Protein AF-A0A161XEF8-F1 (afdb_monomer_lite)

Radius of gyration: 22.17 Å; chains: 1; bounding box: 59×33×69 Å

pLDDT: mean 84.97, std 10.03, range [36.5, 94.38]

Organism: NCBI:txid1121326

Structure (mmCIF, N/CA/C/O backbone):
data_AF-A0A161XEF8-F1
#
_entry.id   AF-A0A161XEF8-F1
#
loop_
_atom_site.group_PDB
_atom_site.id
_atom_site.type_symbol
_atom_site.label_atom_id
_atom_site.label_alt_id
_atom_site.label_comp_id
_atom_site.label_asym_id
_atom_site.label_entity_id
_atom_site.label_seq_id
_atom_site.pdbx_PDB_ins_code
_atom_site.Cartn_x
_atom_site.Cartn_y
_atom_site.Cartn_z
_atom_site.occupancy
_atom_site.B_iso_or_equiv
_atom_site.auth_seq_id
_atom_site.auth_comp_id
_atom_site.auth_asym_id
_atom_site.auth_atom_id
_atom_site.pdbx_PDB_model_num
ATOM 1 N N . MET A 1 1 ? 39.220 -6.677 -37.622 1.00 61.97 1 MET A N 1
ATOM 2 C CA . MET A 1 1 ? 38.017 -5.895 -37.264 1.00 61.97 1 MET A CA 1
ATOM 3 C C . MET A 1 1 ? 38.443 -4.453 -37.090 1.00 61.97 1 MET A C 1
ATOM 5 O O . MET A 1 1 ? 39.265 -4.196 -36.215 1.00 61.97 1 MET A O 1
ATOM 9 N N . ASP A 1 2 ? 37.963 -3.583 -37.975 1.00 84.88 2 ASP A N 1
ATOM 10 C CA . ASP A 1 2 ? 38.422 -2.199 -38.111 1.00 84.88 2 ASP A CA 1
ATOM 11 C C . ASP A 1 2 ? 38.191 -1.384 -36.832 1.00 84.88 2 ASP A C 1
ATOM 13 O O . ASP A 1 2 ? 37.177 -1.559 -36.148 1.00 84.88 2 ASP A O 1
ATOM 17 N N . THR A 1 3 ? 39.128 -0.502 -36.491 1.00 85.06 3 THR A N 1
ATOM 18 C CA . THR A 1 3 ? 39.088 0.289 -35.248 1.00 85.06 3 THR A CA 1
ATOM 19 C C . THR A 1 3 ? 37.827 1.154 -35.187 1.00 85.06 3 THR A C 1
ATOM 21 O O . THR A 1 3 ? 37.183 1.240 -34.145 1.00 85.06 3 THR A O 1
ATOM 24 N N . SER A 1 4 ? 37.397 1.687 -36.331 1.00 86.50 4 SER A N 1
ATOM 25 C CA . SER A 1 4 ? 36.161 2.462 -36.482 1.00 86.50 4 SER A CA 1
ATOM 26 C C . SER A 1 4 ? 34.904 1.644 -36.165 1.00 86.50 4 SER A C 1
ATOM 28 O O . SER A 1 4 ? 33.993 2.142 -35.506 1.00 86.50 4 SER A O 1
ATOM 30 N N . LEU A 1 5 ? 34.866 0.365 -36.561 1.00 88.50 5 LEU A N 1
ATOM 31 C CA . LEU A 1 5 ? 33.732 -0.524 -36.286 1.00 88.50 5 LEU A CA 1
ATOM 32 C C . LEU A 1 5 ? 33.627 -0.844 -34.787 1.00 88.50 5 LEU A C 1
ATOM 34 O O . LEU A 1 5 ? 32.530 -0.867 -34.232 1.00 88.50 5 LEU A O 1
ATOM 38 N N . LYS A 1 6 ? 34.771 -1.029 -34.113 1.00 88.50 6 LYS A N 1
ATOM 39 C CA . LYS A 1 6 ? 34.824 -1.193 -32.650 1.00 88.50 6 LYS A CA 1
ATOM 40 C C . LYS A 1 6 ? 34.293 0.043 -31.928 1.00 88.50 6 LYS A C 1
ATOM 42 O O . LYS A 1 6 ? 33.523 -0.104 -30.984 1.00 88.50 6 LYS A O 1
ATOM 47 N N . THR A 1 7 ? 34.665 1.241 -32.376 1.00 90.19 7 THR A N 1
ATOM 48 C CA . THR A 1 7 ? 34.200 2.498 -31.773 1.00 90.19 7 THR A CA 1
ATOM 49 C C . THR A 1 7 ? 32.690 2.673 -31.921 1.00 90.19 7 THR A C 1
ATOM 51 O O . THR A 1 7 ? 32.016 2.957 -30.936 1.00 90.19 7 THR A O 1
ATOM 54 N N . ILE A 1 8 ? 32.136 2.433 -33.115 1.00 91.38 8 ILE A N 1
ATOM 55 C CA . ILE A 1 8 ? 30.684 2.514 -33.348 1.00 91.38 8 ILE A CA 1
ATOM 56 C C . ILE A 1 8 ? 29.936 1.517 -32.453 1.00 91.38 8 ILE A C 1
ATOM 58 O O . ILE A 1 8 ? 28.947 1.878 -31.816 1.00 91.38 8 ILE A O 1
ATOM 62 N N . MET A 1 9 ? 30.437 0.284 -32.344 1.00 91.12 9 MET A N 1
ATOM 63 C CA . MET A 1 9 ? 29.845 -0.738 -31.479 1.00 91.12 9 MET A CA 1
ATOM 64 C C . MET A 1 9 ? 29.835 -0.309 -30.004 1.00 91.12 9 MET A C 1
ATOM 66 O O . MET A 1 9 ? 28.811 -0.446 -29.337 1.00 91.12 9 MET A O 1
ATOM 70 N N . TRP A 1 10 ? 30.931 0.268 -29.502 1.00 92.94 10 TRP A N 1
ATOM 71 C CA . TRP A 1 10 ? 31.000 0.786 -28.131 1.00 92.94 10 TRP A CA 1
ATOM 72 C C . TRP A 1 10 ? 30.021 1.932 -27.872 1.00 92.94 10 TRP A C 1
ATOM 74 O O . TRP A 1 10 ? 29.386 1.954 -26.819 1.00 92.94 10 TRP A O 1
ATOM 84 N N . VAL A 1 11 ? 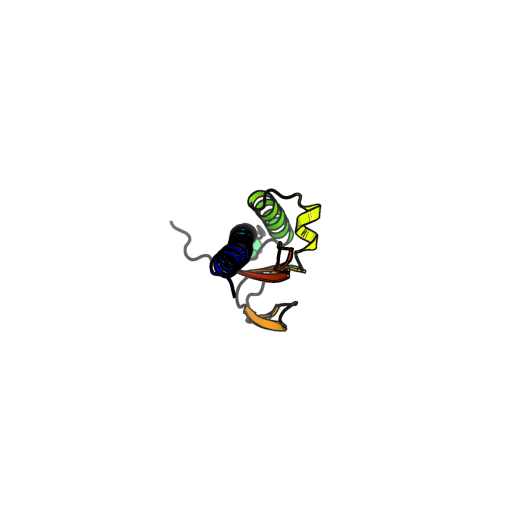29.852 2.850 -28.828 1.00 92.44 11 VAL A N 1
ATOM 85 C CA . VAL A 1 11 ? 28.885 3.955 -28.711 1.00 92.44 11 VAL A CA 1
ATOM 86 C C . VAL A 1 11 ? 27.453 3.422 -28.632 1.00 92.44 11 VAL A C 1
ATOM 88 O O . VAL A 1 11 ? 26.686 3.860 -27.777 1.00 92.44 11 VAL A O 1
ATOM 91 N N . ILE A 1 12 ? 27.095 2.439 -29.464 1.00 91.94 12 ILE A N 1
ATOM 92 C CA . ILE A 1 12 ? 25.759 1.823 -29.432 1.00 91.94 12 ILE A CA 1
ATOM 93 C C . ILE A 1 12 ? 25.516 1.128 -28.089 1.00 91.94 12 ILE A C 1
ATOM 95 O O . ILE A 1 12 ? 24.482 1.354 -27.461 1.00 91.94 12 ILE A O 1
ATOM 99 N N . ILE A 1 13 ? 26.481 0.333 -27.615 1.00 91.12 13 ILE A N 1
ATOM 100 C CA . ILE A 1 13 ? 26.399 -0.336 -26.309 1.00 91.12 13 ILE A CA 1
ATOM 101 C C . ILE A 1 13 ? 26.207 0.699 -25.194 1.00 91.12 13 ILE A C 1
ATOM 103 O O . ILE A 1 13 ? 25.324 0.539 -24.355 1.00 91.12 13 ILE A O 1
ATOM 107 N N . PHE A 1 14 ? 26.973 1.791 -25.211 1.00 93.06 14 PHE A N 1
ATOM 108 C CA . PHE A 1 14 ? 26.864 2.857 -24.218 1.00 93.06 14 PHE A CA 1
ATOM 109 C C . PHE A 1 14 ? 25.479 3.521 -24.205 1.00 93.06 14 PHE A C 1
ATOM 111 O O . PHE A 1 14 ? 24.926 3.765 -23.130 1.00 93.06 14 PHE A O 1
ATOM 118 N N . ILE A 1 15 ? 24.887 3.779 -25.375 1.00 91.62 15 ILE A N 1
ATOM 119 C CA . ILE A 1 15 ? 23.538 4.357 -25.480 1.00 91.62 15 ILE A CA 1
ATOM 120 C C . ILE A 1 15 ? 22.494 3.394 -24.903 1.00 91.62 15 ILE A C 1
ATOM 122 O O . ILE A 1 15 ? 21.654 3.811 -24.105 1.00 91.62 15 ILE A O 1
ATOM 126 N N . VAL A 1 16 ? 22.570 2.106 -25.251 1.00 89.06 16 VAL A N 1
ATOM 127 C CA . VAL A 1 16 ? 21.643 1.080 -24.744 1.00 89.06 16 VAL A CA 1
ATOM 128 C C . VAL A 1 16 ? 21.747 0.946 -23.224 1.00 89.06 16 VAL A C 1
ATOM 130 O O . VAL A 1 16 ? 20.727 0.966 -22.536 1.00 89.06 16 VAL A O 1
ATOM 133 N N . PHE A 1 17 ? 22.963 0.881 -22.674 1.00 90.06 17 PHE A N 1
ATOM 134 C CA . PHE A 1 17 ? 23.166 0.829 -21.224 1.00 90.06 17 PHE A CA 1
ATOM 135 C C . PHE A 1 17 ? 22.657 2.089 -20.523 1.00 90.06 17 PHE A C 1
ATOM 137 O O . PHE A 1 17 ? 22.013 1.989 -19.482 1.00 90.06 17 PHE A O 1
ATOM 144 N N . SER A 1 18 ? 22.897 3.267 -21.100 1.00 89.69 18 SER A N 1
ATOM 145 C CA . SER A 1 18 ? 22.408 4.531 -20.538 1.00 89.69 18 SER A CA 1
ATOM 146 C C . SER A 1 18 ? 20.880 4.569 -20.483 1.00 89.69 18 SER A C 1
ATOM 148 O O . SER A 1 18 ? 20.306 4.974 -19.471 1.00 89.69 18 SER A O 1
ATOM 150 N N . ALA A 1 19 ? 20.216 4.091 -21.538 1.00 87.88 19 ALA A N 1
ATOM 151 C CA . ALA A 1 19 ? 18.762 3.996 -21.581 1.00 87.88 19 ALA A CA 1
ATOM 152 C C . ALA A 1 19 ? 18.216 2.989 -20.553 1.00 87.88 19 ALA A C 1
ATOM 154 O O . ALA A 1 19 ? 17.203 3.257 -19.909 1.00 87.88 19 ALA A O 1
ATOM 155 N N . LEU A 1 20 ? 18.915 1.871 -20.337 1.00 87.94 20 LEU A N 1
ATOM 156 C CA . LEU A 1 20 ? 18.554 0.879 -19.323 1.00 87.94 20 LEU A CA 1
ATOM 157 C C . LEU A 1 20 ? 18.710 1.425 -17.895 1.00 87.94 20 LEU A C 1
ATOM 159 O O . LEU A 1 20 ? 17.809 1.263 -17.075 1.00 87.94 20 LEU A O 1
ATOM 163 N N . VAL A 1 21 ? 19.809 2.130 -17.601 1.00 88.25 21 VAL A N 1
ATOM 164 C CA . VAL A 1 21 ? 20.017 2.795 -16.300 1.00 88.25 21 VAL A CA 1
ATOM 165 C C . VAL A 1 21 ? 18.935 3.841 -16.043 1.00 88.25 21 VAL A C 1
ATOM 167 O O . VAL A 1 21 ? 18.405 3.925 -14.934 1.00 88.25 21 VAL A O 1
ATOM 170 N N . TYR A 1 22 ? 18.579 4.623 -17.064 1.00 88.75 22 TYR A N 1
ATOM 171 C CA . TYR A 1 22 ? 17.499 5.600 -16.967 1.00 88.75 22 TYR A CA 1
ATOM 172 C C . TYR A 1 22 ? 16.153 4.942 -16.639 1.00 88.75 22 TYR A C 1
ATOM 174 O O . TYR A 1 22 ? 15.444 5.421 -15.753 1.00 88.75 22 TYR A O 1
ATOM 182 N N . ASP A 1 23 ? 15.824 3.833 -17.305 1.00 86.50 23 ASP A N 1
ATOM 183 C CA . ASP A 1 23 ? 14.566 3.117 -17.091 1.00 86.50 23 ASP A CA 1
ATOM 184 C C . ASP A 1 23 ? 14.466 2.541 -15.668 1.00 86.50 23 ASP A C 1
ATOM 186 O O . ASP A 1 23 ? 13.475 2.761 -14.972 1.00 86.50 23 ASP A O 1
ATOM 190 N N . VAL A 1 24 ? 15.538 1.907 -15.177 1.00 86.38 24 VAL A N 1
ATOM 191 C CA . VAL A 1 24 ? 15.602 1.385 -13.799 1.00 86.38 24 VAL A CA 1
ATOM 192 C C . VAL A 1 24 ? 15.491 2.512 -12.769 1.00 86.38 24 VAL A C 1
ATOM 194 O O . VAL A 1 24 ? 14.773 2.378 -11.775 1.00 86.38 24 VAL A O 1
ATOM 197 N N . LYS A 1 25 ? 16.163 3.648 -13.002 1.00 88.31 25 LYS A N 1
ATOM 198 C CA . LYS A 1 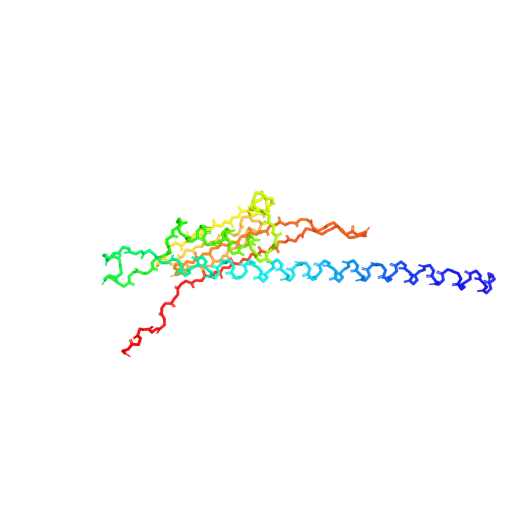25 ? 16.084 4.803 -12.099 1.00 88.31 25 LYS A CA 1
ATOM 199 C C . LYS A 1 25 ? 14.665 5.361 -12.035 1.00 88.31 25 LYS A C 1
ATOM 201 O O . LYS A 1 25 ? 14.179 5.638 -10.941 1.00 88.31 25 LYS A O 1
ATOM 206 N N . LYS A 1 26 ? 13.985 5.487 -13.178 1.00 87.00 26 LYS A N 1
ATOM 207 C CA . LYS A 1 26 ? 12.585 5.921 -13.221 1.00 87.00 26 LYS A CA 1
ATOM 208 C C . LYS A 1 26 ? 11.652 4.960 -12.494 1.00 87.00 26 LYS A C 1
ATOM 210 O O . LYS A 1 26 ? 10.837 5.426 -11.704 1.00 87.00 26 LYS A O 1
ATOM 215 N N . ALA A 1 27 ? 11.807 3.652 -12.695 1.00 85.56 27 ALA A N 1
ATOM 216 C CA . ALA A 1 27 ? 11.024 2.646 -11.978 1.00 85.56 27 ALA A CA 1
ATOM 217 C C . ALA A 1 27 ? 11.183 2.786 -10.454 1.00 85.56 27 ALA A C 1
ATOM 219 O O . ALA A 1 27 ? 10.201 2.758 -9.713 1.00 85.56 27 ALA A O 1
ATOM 220 N N . SER A 1 28 ? 12.420 2.995 -9.987 1.00 86.81 28 SER A N 1
ATOM 221 C CA . SER A 1 28 ? 12.711 3.190 -8.565 1.00 86.81 28 SER A 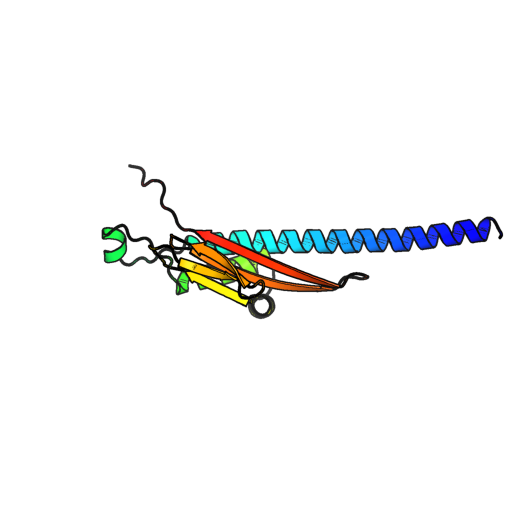CA 1
ATOM 222 C C . SER A 1 28 ? 12.098 4.476 -8.011 1.00 86.81 28 SER A C 1
ATOM 224 O O . SER A 1 28 ? 11.505 4.440 -6.937 1.00 86.81 28 SER A O 1
ATOM 226 N N . MET A 1 29 ? 12.218 5.595 -8.731 1.00 88.31 29 MET A N 1
ATOM 227 C CA . MET A 1 29 ? 11.622 6.870 -8.313 1.00 88.31 29 MET A CA 1
ATOM 228 C C . MET A 1 29 ? 10.100 6.771 -8.234 1.00 88.31 29 MET A C 1
ATOM 230 O O . MET A 1 29 ? 9.510 7.185 -7.244 1.00 88.31 29 MET A O 1
ATOM 234 N N . TYR A 1 30 ? 9.474 6.151 -9.235 1.00 85.75 30 TYR A N 1
ATOM 235 C CA . TYR A 1 30 ? 8.029 5.951 -9.253 1.00 85.75 30 TYR A CA 1
ATOM 236 C C . TYR A 1 30 ? 7.564 5.057 -8.095 1.00 85.75 30 TYR A C 1
ATOM 238 O O . TYR A 1 30 ? 6.588 5.363 -7.415 1.00 85.75 30 TYR A O 1
ATOM 246 N N . LYS A 1 31 ? 8.305 3.981 -7.799 1.00 87.88 31 LYS A N 1
ATOM 247 C CA . LYS A 1 31 ? 8.045 3.140 -6.623 1.00 87.88 31 LYS A CA 1
ATOM 248 C C . LYS A 1 31 ? 8.102 3.940 -5.320 1.00 87.88 31 LYS A C 1
ATOM 250 O O . LYS A 1 31 ? 7.266 3.730 -4.445 1.00 87.88 31 LYS A O 1
ATOM 255 N N . GLU A 1 32 ? 9.098 4.804 -5.170 1.00 90.00 32 GLU A N 1
ATOM 256 C CA . GLU A 1 32 ? 9.274 5.628 -3.974 1.00 90.00 32 GLU A CA 1
ATOM 257 C C . GLU A 1 32 ? 8.157 6.667 -3.823 1.00 90.00 32 GLU A C 1
ATOM 259 O O . GLU A 1 32 ? 7.599 6.812 -2.739 1.00 90.00 32 GLU A O 1
ATOM 264 N N . GLU A 1 33 ? 7.771 7.320 -4.917 1.00 89.88 33 GLU A N 1
ATOM 265 C CA . GLU A 1 33 ? 6.663 8.275 -4.954 1.00 89.88 33 GLU A CA 1
ATOM 266 C C . GLU A 1 33 ? 5.343 7.627 -4.517 1.00 89.88 33 GLU A C 1
ATOM 268 O O . GLU A 1 33 ? 4.689 8.114 -3.592 1.00 89.88 33 GLU A O 1
ATOM 273 N N . VAL A 1 34 ? 5.000 6.465 -5.088 1.00 89.69 34 VAL A N 1
ATOM 274 C CA . VAL A 1 34 ? 3.791 5.723 -4.696 1.00 89.69 34 VAL A CA 1
ATOM 275 C C . VAL A 1 34 ? 3.872 5.244 -3.250 1.00 89.69 34 VAL A C 1
ATOM 277 O O . VAL A 1 34 ? 2.883 5.329 -2.523 1.00 89.69 34 VAL A O 1
ATOM 280 N N . LYS A 1 35 ? 5.044 4.790 -2.790 1.00 90.62 35 LYS A N 1
ATOM 281 C CA . LYS A 1 35 ? 5.238 4.390 -1.391 1.00 90.62 35 LYS A CA 1
ATOM 282 C C . LYS A 1 35 ? 4.963 5.548 -0.433 1.00 90.62 35 LYS A C 1
ATOM 284 O O . LYS A 1 35 ? 4.264 5.357 0.560 1.00 90.62 35 LYS A O 1
ATOM 289 N N . ASN A 1 36 ? 5.494 6.730 -0.731 1.00 91.00 36 ASN A N 1
ATOM 290 C CA . ASN A 1 36 ? 5.320 7.915 0.103 1.00 91.00 36 ASN A CA 1
ATOM 291 C C . ASN A 1 36 ? 3.863 8.391 0.097 1.00 91.00 36 ASN A C 1
ATOM 293 O O . ASN A 1 36 ? 3.311 8.680 1.158 1.00 91.00 36 ASN A O 1
ATOM 297 N N . ALA A 1 37 ? 3.209 8.398 -1.066 1.00 92.00 37 ALA A N 1
ATOM 298 C CA . ALA A 1 37 ? 1.791 8.730 -1.169 1.00 92.00 37 ALA A CA 1
ATOM 299 C C . ALA A 1 37 ? 0.911 7.753 -0.371 1.00 92.00 37 ALA A C 1
ATOM 301 O O . ALA A 1 37 ? 0.020 8.180 0.366 1.00 92.00 37 ALA A O 1
ATOM 302 N N . LEU A 1 38 ? 1.190 6.448 -0.463 1.00 92.56 38 LEU A N 1
ATOM 303 C CA . LEU A 1 38 ? 0.483 5.417 0.297 1.00 92.56 38 LEU A CA 1
ATOM 304 C C . LEU A 1 38 ? 0.696 5.586 1.808 1.00 92.56 38 LEU A C 1
ATOM 306 O O . LEU A 1 38 ? -0.239 5.414 2.586 1.00 92.56 38 LEU A O 1
ATOM 310 N N . ASP A 1 39 ? 1.904 5.950 2.235 1.00 92.69 39 ASP A N 1
ATOM 311 C CA . ASP A 1 39 ? 2.220 6.231 3.637 1.00 92.69 39 ASP A CA 1
ATOM 312 C C . ASP A 1 39 ? 1.467 7.436 4.196 1.00 92.69 39 ASP A C 1
ATOM 314 O O . ASP A 1 39 ? 0.841 7.341 5.251 1.00 92.69 39 ASP A O 1
ATOM 318 N N . ILE A 1 40 ? 1.442 8.544 3.461 1.00 92.50 40 ILE A N 1
ATOM 319 C CA . ILE A 1 40 ? 0.679 9.730 3.860 1.00 92.50 40 ILE A CA 1
ATOM 320 C C . ILE A 1 40 ? -0.815 9.400 3.931 1.00 92.50 40 ILE A C 1
ATOM 322 O O . ILE A 1 40 ? -1.472 9.723 4.921 1.00 92.50 40 ILE A O 1
ATOM 326 N N . ALA A 1 41 ? -1.349 8.712 2.920 1.00 93.50 41 ALA A N 1
ATOM 327 C CA . ALA A 1 41 ? -2.762 8.360 2.865 1.00 93.50 41 ALA A CA 1
ATOM 328 C C . ALA A 1 41 ? -3.176 7.399 3.989 1.00 93.50 41 ALA A C 1
ATOM 330 O O . ALA A 1 41 ? -4.208 7.607 4.625 1.00 93.50 41 ALA A O 1
ATOM 331 N N . THR A 1 42 ? -2.375 6.366 4.271 1.00 92.88 42 THR A N 1
ATOM 332 C CA . THR A 1 42 ? -2.661 5.419 5.364 1.00 92.88 42 THR A CA 1
ATOM 333 C C . THR A 1 42 ? -2.593 6.089 6.731 1.00 92.88 42 THR A C 1
ATOM 335 O O . THR A 1 42 ? -3.471 5.853 7.555 1.00 92.88 42 THR A O 1
ATOM 338 N N . LYS A 1 43 ? -1.627 6.986 6.959 1.00 92.50 43 LYS A N 1
ATOM 339 C CA . LYS A 1 43 ? -1.562 7.800 8.183 1.00 92.50 43 LYS A CA 1
ATOM 340 C C . LYS A 1 43 ? -2.743 8.762 8.313 1.00 92.50 43 LYS A C 1
ATOM 342 O O . LYS A 1 43 ? -3.286 8.931 9.395 1.00 92.50 43 LYS A O 1
ATOM 347 N N . ALA A 1 44 ? -3.174 9.398 7.229 1.00 90.94 44 ALA A N 1
ATOM 348 C CA . ALA A 1 44 ? -4.342 10.274 7.276 1.00 90.94 44 ALA A CA 1
ATOM 349 C C . ALA A 1 44 ? -5.634 9.498 7.583 1.00 90.94 44 ALA A C 1
ATOM 351 O O . ALA A 1 44 ? -6.510 9.999 8.291 1.00 90.94 44 ALA A O 1
ATOM 352 N N . ALA A 1 45 ? -5.732 8.270 7.069 1.00 92.50 45 ALA A N 1
ATOM 353 C CA . ALA A 1 45 ? -6.849 7.370 7.303 1.00 92.50 45 ALA A CA 1
ATOM 354 C C . ALA A 1 45 ? -6.915 6.891 8.757 1.00 92.50 45 ALA A C 1
ATOM 356 O O . ALA A 1 45 ? -7.997 6.887 9.339 1.00 92.50 45 ALA A O 1
ATOM 357 N N . THR A 1 46 ? -5.779 6.546 9.371 1.00 91.69 46 THR A N 1
ATOM 358 C CA . THR A 1 46 ? -5.756 6.141 10.785 1.00 91.69 46 THR A CA 1
ATOM 359 C C . THR A 1 46 ? -6.200 7.247 11.719 1.00 91.69 46 THR A C 1
ATOM 361 O O . THR A 1 46 ? -6.902 6.978 12.683 1.00 91.69 46 THR A O 1
ATOM 364 N N . LEU A 1 47 ? -5.868 8.501 11.422 1.00 90.31 47 LEU A N 1
ATOM 365 C CA . LEU A 1 47 ? -6.269 9.639 12.253 1.00 90.31 47 LEU A CA 1
ATOM 366 C C . LEU A 1 47 ? -7.787 9.887 12.288 1.00 90.31 47 LEU A C 1
ATOM 368 O O . LEU A 1 47 ? -8.252 10.678 13.110 1.00 90.31 47 LEU A O 1
ATOM 372 N N . GLN A 1 48 ? -8.568 9.230 11.429 1.00 92.00 48 GLN A N 1
ATOM 373 C CA . GLN A 1 48 ? -10.025 9.322 11.461 1.00 92.00 48 GLN A CA 1
ATOM 374 C C . GLN A 1 48 ? -10.580 8.397 12.544 1.00 92.00 48 GLN A C 1
ATOM 376 O O . GLN A 1 48 ? -10.890 7.238 12.289 1.00 92.00 48 GLN A O 1
ATOM 381 N N . VAL A 1 49 ? -10.678 8.914 13.765 1.00 86.94 49 VAL A N 1
ATOM 382 C CA . VAL A 1 49 ? -11.180 8.176 14.933 1.00 86.94 49 VAL A CA 1
ATOM 383 C C . VAL A 1 49 ? -12.712 8.191 14.969 1.00 86.94 49 VAL A C 1
ATOM 385 O O . VAL A 1 49 ? -13.334 9.214 14.672 1.00 86.94 49 VAL A O 1
ATOM 388 N N . ASP A 1 50 ? -13.308 7.068 15.369 1.00 87.56 50 ASP A N 1
ATOM 389 C CA . ASP A 1 50 ? -14.730 6.942 15.688 1.00 87.56 50 ASP A CA 1
ATOM 390 C C . ASP A 1 50 ? -15.096 7.895 16.837 1.00 87.56 50 ASP A C 1
ATOM 392 O O . ASP A 1 50 ? -14.500 7.869 17.916 1.00 87.56 50 ASP A O 1
ATOM 396 N N . LYS A 1 51 ? -16.074 8.767 16.584 1.00 86.62 51 LYS A N 1
ATOM 397 C CA . LYS A 1 51 ? -16.498 9.824 17.509 1.00 86.62 51 LYS A CA 1
ATOM 398 C C . LYS A 1 51 ? -17.596 9.378 18.477 1.00 86.62 51 LYS A C 1
ATOM 400 O O . LYS A 1 51 ? -18.173 10.242 19.136 1.00 86.62 51 LYS A O 1
ATOM 405 N N . ASP A 1 52 ? -17.900 8.080 18.565 1.00 88.31 52 ASP A N 1
ATOM 406 C CA . ASP A 1 52 ? -18.845 7.546 19.551 1.00 88.31 52 ASP A CA 1
ATOM 407 C C . ASP A 1 52 ? -18.426 7.940 20.986 1.00 88.31 52 ASP A C 1
ATOM 409 O O . ASP A 1 52 ? -17.413 7.447 21.502 1.00 88.31 52 ASP A O 1
ATOM 413 N N . PRO A 1 53 ? -19.206 8.802 21.672 1.00 84.12 53 PRO A N 1
ATOM 414 C CA . PRO A 1 53 ? -18.872 9.275 23.010 1.00 84.12 53 PRO A CA 1
ATOM 415 C C . PRO A 1 53 ? -18.769 8.145 24.037 1.00 84.12 53 PRO A C 1
ATOM 417 O O . PRO A 1 53 ? -17.991 8.257 24.982 1.00 84.12 53 PRO A O 1
ATOM 420 N N . ASN A 1 54 ? -19.524 7.055 23.861 1.00 86.50 54 ASN A N 1
ATOM 421 C CA . ASN A 1 54 ? -19.511 5.929 24.792 1.00 86.50 54 ASN A CA 1
ATOM 422 C C . ASN A 1 54 ? -18.207 5.137 24.683 1.00 86.50 54 ASN A C 1
ATOM 424 O O . ASN A 1 54 ? -17.623 4.781 25.706 1.00 86.50 54 ASN A O 1
ATOM 428 N N . LYS A 1 55 ? -17.725 4.900 23.456 1.00 83.62 55 LYS A N 1
ATOM 429 C CA . LYS A 1 55 ? -16.440 4.229 23.215 1.00 83.62 55 LYS A CA 1
ATOM 430 C C . LYS A 1 55 ? -15.281 5.077 23.725 1.00 83.62 55 LYS A C 1
ATOM 432 O O . LYS A 1 55 ? -14.438 4.577 24.466 1.00 83.62 55 LYS A O 1
ATOM 437 N N . ILE A 1 56 ? -15.298 6.377 23.427 1.00 83.00 56 ILE A N 1
ATOM 438 C CA . ILE A 1 56 ? -14.271 7.317 23.892 1.00 83.00 56 ILE A CA 1
ATOM 439 C C . ILE A 1 56 ? -14.244 7.387 25.425 1.00 83.00 56 ILE A C 1
ATOM 441 O O . ILE A 1 56 ? -13.167 7.329 26.017 1.00 83.00 56 ILE A O 1
ATOM 445 N N . ALA A 1 57 ? -15.405 7.453 26.085 1.00 79.25 57 ALA A N 1
ATOM 446 C CA . ALA A 1 57 ? -15.489 7.460 27.548 1.00 79.25 57 ALA A CA 1
ATOM 447 C C . ALA A 1 57 ? -14.953 6.166 28.188 1.00 79.25 57 ALA A C 1
ATOM 449 O O . ALA A 1 57 ? -14.464 6.193 29.315 1.00 79.25 57 ALA A O 1
ATOM 450 N N . GLN A 1 58 ? -15.008 5.046 27.464 1.00 82.69 58 GLN A N 1
ATOM 451 C CA . GLN A 1 58 ? -14.424 3.764 27.869 1.00 82.69 58 GLN A CA 1
ATOM 452 C C . GLN A 1 58 ? -12.933 3.635 27.505 1.00 82.69 58 GLN A C 1
ATOM 454 O O . GLN A 1 58 ? -12.329 2.599 27.772 1.00 82.69 58 GLN A O 1
ATOM 459 N N . GLY A 1 59 ? -12.326 4.665 26.901 1.00 77.19 59 GLY A N 1
ATOM 460 C CA . GLY A 1 59 ? -10.939 4.635 26.427 1.00 77.19 59 GLY A CA 1
ATOM 461 C C . GLY A 1 59 ? -10.730 3.792 25.165 1.00 77.19 59 GLY A C 1
ATOM 462 O O . GLY A 1 59 ? -9.596 3.439 24.846 1.00 77.19 59 GLY A O 1
ATOM 463 N N . ILE A 1 60 ? -11.807 3.454 24.451 1.00 82.31 60 ILE A N 1
ATOM 464 C CA . ILE A 1 60 ? -11.782 2.669 23.218 1.00 82.31 60 ILE A CA 1
ATOM 465 C C . ILE A 1 60 ? -11.653 3.632 22.033 1.00 82.31 60 ILE A C 1
ATOM 467 O O . ILE A 1 60 ? -12.585 4.369 21.712 1.00 82.31 60 ILE A O 1
ATOM 471 N N . PHE A 1 61 ? -10.493 3.611 21.372 1.00 84.25 61 PHE A N 1
ATOM 472 C CA . PHE A 1 61 ? -10.194 4.448 20.207 1.00 84.25 61 PHE A CA 1
ATOM 473 C C . PHE A 1 61 ? -10.171 3.608 18.935 1.00 84.25 61 PHE A C 1
ATOM 475 O O . PHE A 1 61 ? -9.151 3.021 18.587 1.00 84.25 61 PHE A O 1
ATOM 482 N N . GLU A 1 62 ? -11.297 3.554 18.238 1.00 89.25 62 GLU A N 1
ATOM 483 C CA . GLU A 1 62 ? -11.422 2.853 16.959 1.00 89.25 62 GLU A CA 1
ATOM 484 C C . GLU A 1 62 ? -11.280 3.812 15.780 1.00 89.25 62 GLU A C 1
ATOM 486 O O . GLU A 1 62 ? -11.497 5.013 15.914 1.00 89.25 62 GLU A O 1
ATOM 491 N N . ILE A 1 63 ? -10.914 3.288 14.614 1.00 90.50 63 ILE A N 1
ATOM 492 C CA . ILE A 1 63 ? -10.871 4.054 13.370 1.00 90.50 63 ILE A CA 1
ATOM 493 C C . ILE A 1 63 ? -12.279 4.050 12.760 1.00 90.50 63 ILE A C 1
ATOM 495 O O . ILE A 1 63 ? -12.872 2.983 12.587 1.00 90.50 63 ILE A O 1
ATOM 499 N N . ASP A 1 64 ? -12.807 5.218 12.398 1.00 92.50 64 ASP A N 1
ATOM 500 C CA . ASP A 1 64 ? -14.059 5.344 11.647 1.00 92.50 64 ASP A CA 1
ATOM 501 C C . ASP A 1 64 ? -13.844 4.774 10.233 1.00 92.50 64 ASP A C 1
ATOM 503 O O . ASP A 1 64 ? -13.084 5.351 9.448 1.00 92.50 64 ASP A O 1
ATOM 507 N N . PRO A 1 65 ? -14.496 3.661 9.857 1.00 90.69 65 PRO A N 1
ATOM 508 C CA . PRO A 1 65 ? -14.255 2.999 8.579 1.00 90.69 65 PRO A CA 1
ATOM 509 C C . PRO A 1 65 ? -14.688 3.836 7.367 1.00 90.69 65 PRO A C 1
ATOM 511 O O . PRO A 1 65 ? -14.125 3.675 6.287 1.00 90.69 65 PRO A O 1
ATOM 514 N N . VAL A 1 66 ? -15.667 4.732 7.513 1.00 92.88 66 VAL A N 1
ATOM 515 C CA . VAL A 1 66 ? -16.180 5.557 6.410 1.00 92.88 66 VAL A CA 1
ATOM 516 C C . VAL A 1 66 ? -15.312 6.798 6.237 1.00 92.88 66 VAL A C 1
ATOM 518 O O . VAL A 1 66 ? -14.882 7.114 5.120 1.00 92.88 66 VAL A O 1
ATOM 521 N N . ALA A 1 67 ? -15.011 7.486 7.340 1.00 91.38 67 ALA A N 1
ATOM 522 C CA . ALA A 1 67 ? -14.166 8.673 7.307 1.00 91.38 67 ALA A CA 1
ATOM 523 C C . ALA A 1 67 ? -12.721 8.319 6.924 1.00 91.38 67 ALA A C 1
ATOM 525 O O . ALA A 1 67 ? -12.143 8.984 6.063 1.00 91.38 67 ALA A O 1
ATOM 526 N N . SER A 1 68 ? -12.161 7.235 7.476 1.00 92.75 68 SER A N 1
ATOM 527 C CA . SER A 1 68 ? -10.809 6.760 7.136 1.00 92.75 68 SER A CA 1
ATOM 528 C C . SER A 1 68 ? -10.680 6.387 5.666 1.00 92.75 68 SER A C 1
ATOM 530 O O . SER A 1 68 ? -9.719 6.797 5.018 1.00 92.75 68 SER A O 1
ATOM 532 N N . LYS A 1 69 ? -11.678 5.692 5.106 1.00 93.38 69 LYS A N 1
ATOM 533 C CA . LYS A 1 69 ? -11.739 5.379 3.678 1.00 93.38 69 LYS A CA 1
ATOM 534 C C . LYS A 1 69 ? -11.729 6.650 2.831 1.00 93.38 69 LYS A C 1
ATOM 536 O O . LYS A 1 69 ? -10.930 6.772 1.909 1.00 93.38 69 LYS A O 1
ATOM 541 N N . THR A 1 70 ? -12.573 7.619 3.170 1.00 93.12 70 THR A N 1
ATOM 542 C CA . THR A 1 70 ? -12.670 8.883 2.423 1.00 93.12 70 THR A CA 1
ATOM 543 C C . THR A 1 70 ? -11.368 9.688 2.494 1.00 93.12 70 THR A C 1
ATOM 545 O O . THR A 1 70 ? -10.925 10.244 1.485 1.00 93.12 70 THR A O 1
ATOM 548 N N . ALA A 1 71 ? -10.733 9.729 3.669 1.00 93.00 71 ALA A N 1
ATOM 549 C CA . ALA A 1 71 ? -9.438 10.370 3.869 1.00 93.00 71 ALA A CA 1
ATOM 550 C C . ALA A 1 71 ? -8.344 9.670 3.055 1.00 93.00 71 ALA A C 1
ATOM 552 O O . ALA A 1 71 ? -7.653 10.334 2.284 1.00 93.00 71 ALA A O 1
ATOM 553 N N . PHE A 1 72 ? -8.246 8.340 3.145 1.00 94.38 72 PHE A N 1
ATOM 554 C CA . PHE A 1 7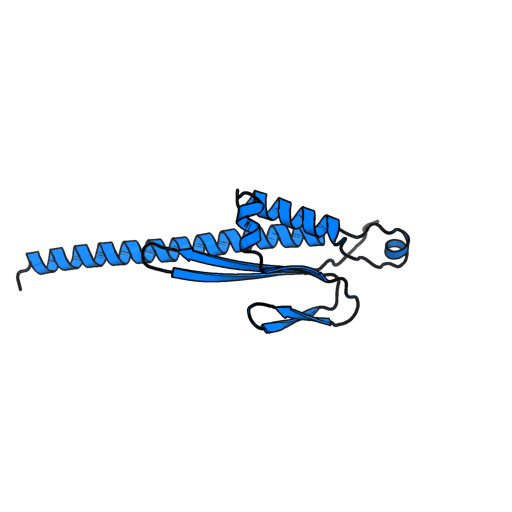2 ? -7.318 7.544 2.343 1.00 94.38 72 PHE A CA 1
ATOM 555 C C . PHE A 1 72 ? -7.454 7.873 0.858 1.00 94.38 72 PHE A C 1
ATOM 557 O O . PHE A 1 72 ? -6.473 8.218 0.203 1.00 94.38 72 PHE A O 1
ATOM 564 N N . GLU A 1 73 ? -8.684 7.833 0.339 1.00 93.25 73 GLU A N 1
ATOM 565 C CA . GLU A 1 73 ? -8.942 8.056 -1.078 1.00 93.25 73 GLU A CA 1
ATOM 566 C C . GLU A 1 73 ? -8.558 9.457 -1.546 1.00 93.25 73 GLU A C 1
ATOM 568 O O . GLU A 1 73 ? -8.066 9.638 -2.659 1.00 93.25 73 GLU A O 1
ATOM 573 N N . THR A 1 74 ? -8.779 10.451 -0.692 1.00 92.88 74 THR A N 1
ATOM 574 C CA . THR A 1 74 ? -8.494 11.856 -0.983 1.00 92.88 74 THR A CA 1
ATOM 575 C C . THR A 1 74 ? -6.994 12.113 -0.978 1.00 92.88 74 THR A C 1
ATOM 577 O O . THR A 1 74 ? -6.445 12.473 -2.020 1.00 92.88 74 THR A O 1
ATOM 580 N N . TYR A 1 75 ? -6.310 11.804 0.126 1.00 92.56 75 TYR A N 1
ATOM 581 C CA . TYR A 1 75 ? -4.871 12.030 0.246 1.00 92.56 75 TYR A CA 1
ATOM 582 C C . TYR A 1 75 ? -4.073 11.226 -0.778 1.00 92.56 75 TYR A C 1
ATOM 584 O O . TYR A 1 75 ? -3.101 11.736 -1.327 1.00 92.56 75 TYR A O 1
ATOM 592 N N . LEU A 1 76 ? -4.481 9.997 -1.093 1.00 92.75 76 LEU A N 1
ATOM 593 C CA . LEU A 1 76 ? -3.787 9.202 -2.101 1.00 92.75 76 LEU A CA 1
ATOM 594 C C . LEU A 1 76 ? -3.909 9.818 -3.504 1.00 92.75 76 LEU A C 1
ATOM 596 O O . LEU A 1 76 ? -2.913 9.906 -4.220 1.00 92.75 76 LEU A O 1
ATOM 600 N N . SER A 1 77 ? -5.108 10.279 -3.877 1.00 92.06 77 SER A N 1
ATOM 601 C CA . SER A 1 77 ? -5.341 10.930 -5.175 1.00 92.06 77 SER A CA 1
ATOM 602 C C . SER A 1 77 ? -4.603 12.262 -5.317 1.00 92.06 77 SER A C 1
ATOM 604 O O . SER A 1 77 ? -4.020 12.532 -6.366 1.00 92.06 77 SER A O 1
ATOM 606 N N . GLU A 1 78 ? -4.564 13.058 -4.246 1.00 92.19 78 GLU A N 1
ATOM 607 C CA . GLU A 1 78 ? -3.861 14.341 -4.211 1.00 92.19 78 GLU A CA 1
ATOM 608 C C . GLU A 1 78 ? -2.346 14.150 -4.324 1.00 92.19 78 GLU A C 1
ATOM 610 O O . GLU A 1 78 ? -1.703 14.804 -5.142 1.00 92.19 78 GLU A O 1
ATOM 615 N N . ASN A 1 79 ? -1.776 13.208 -3.564 1.00 89.94 79 ASN A N 1
ATOM 616 C CA . ASN A 1 79 ? -0.330 12.972 -3.566 1.00 89.94 79 ASN A CA 1
ATOM 617 C C . ASN A 1 79 ? 0.179 12.362 -4.880 1.00 89.94 79 ASN A C 1
ATOM 619 O O . ASN A 1 79 ? 1.334 12.577 -5.229 1.00 89.94 79 ASN A O 1
ATOM 623 N N . LEU A 1 80 ? -0.662 11.635 -5.622 1.00 88.50 80 LEU A N 1
ATOM 624 C CA . LEU A 1 80 ? -0.307 11.066 -6.929 1.00 88.50 80 LEU A CA 1
ATOM 625 C C . LEU A 1 80 ? -0.818 11.889 -8.116 1.00 88.50 80 LEU A C 1
ATOM 627 O O . LEU A 1 80 ? -0.698 11.443 -9.258 1.00 88.50 80 LEU A O 1
ATOM 631 N N . SER A 1 81 ? -1.398 13.072 -7.865 1.00 87.75 81 SER A N 1
ATOM 632 C CA . SER A 1 81 ? -1.957 13.965 -8.894 1.00 87.75 81 SER A CA 1
ATOM 633 C C . SER A 1 81 ? -2.818 13.228 -9.931 1.00 87.75 81 SER A C 1
ATOM 635 O O . SER A 1 81 ? -2.763 13.507 -11.127 1.00 87.75 81 SER A O 1
ATOM 637 N N . SER A 1 82 ? -3.583 12.238 -9.471 1.00 83.56 82 SER A N 1
ATOM 638 C CA . SER A 1 82 ? -4.303 11.287 -10.318 1.00 83.56 82 SER A CA 1
ATOM 639 C C . SER A 1 82 ? -5.772 11.241 -9.926 1.00 83.56 82 SER A C 1
ATOM 641 O O . SER A 1 82 ? -6.120 11.354 -8.749 1.00 83.56 82 SER A O 1
ATOM 643 N N . ALA A 1 83 ? -6.652 11.050 -10.908 1.00 81.00 83 ALA A N 1
ATOM 644 C CA . ALA A 1 83 ? -8.071 10.888 -10.632 1.00 81.00 83 ALA A CA 1
ATOM 645 C C . ALA A 1 83 ? -8.308 9.636 -9.773 1.00 81.00 83 ALA A C 1
ATOM 647 O O . ALA A 1 83 ? -7.696 8.588 -9.994 1.00 81.00 83 ALA A O 1
ATOM 648 N N . LYS A 1 84 ? -9.240 9.729 -8.815 1.00 77.56 84 LYS A N 1
ATOM 649 C CA . LYS A 1 84 ? -9.608 8.599 -7.948 1.00 77.56 84 LYS A CA 1
ATOM 650 C C . LYS A 1 84 ? -9.964 7.357 -8.781 1.00 77.56 84 LYS A C 1
ATOM 652 O O . LYS A 1 84 ? -9.434 6.281 -8.523 1.00 77.56 84 LYS A O 1
ATOM 657 N N . SER A 1 85 ? -10.787 7.512 -9.820 1.00 76.12 85 SER A N 1
ATOM 658 C CA . SER A 1 85 ? -11.226 6.407 -10.690 1.00 76.12 85 SER A CA 1
ATOM 659 C C . SER A 1 85 ? -10.080 5.570 -11.249 1.00 76.12 85 SER A C 1
ATOM 661 O O . SER A 1 85 ? -10.205 4.354 -11.338 1.00 76.12 85 SER A O 1
ATOM 663 N N . ASP A 1 86 ? -8.968 6.212 -11.590 1.00 80.19 86 ASP A N 1
ATOM 664 C CA . ASP A 1 86 ? -7.867 5.573 -12.306 1.00 80.19 86 ASP A CA 1
ATOM 665 C C . ASP A 1 86 ? -6.899 4.902 -11.330 1.00 80.19 86 ASP A C 1
ATOM 667 O O . ASP A 1 86 ? -6.270 3.893 -11.641 1.00 80.19 86 ASP A O 1
ATOM 671 N N . LEU A 1 87 ? -6.809 5.449 -10.120 1.00 82.81 87 LEU A N 1
ATOM 672 C CA . LEU A 1 87 ? -5.868 5.030 -9.095 1.00 82.81 87 LEU A CA 1
ATOM 673 C C . LEU A 1 87 ? -6.390 3.838 -8.285 1.00 82.81 87 LEU A C 1
ATOM 675 O O . LEU A 1 87 ? -5.633 2.916 -7.978 1.00 82.81 87 LEU A O 1
ATOM 679 N N . PHE A 1 88 ? -7.693 3.810 -7.989 1.00 82.94 88 PHE A N 1
ATOM 680 C CA . PHE A 1 88 ? -8.299 2.747 -7.178 1.00 82.94 88 PHE A CA 1
ATOM 681 C C . PHE A 1 88 ? -8.368 1.389 -7.881 1.00 82.94 88 PHE A C 1
ATOM 683 O O . PHE A 1 88 ? -8.491 0.374 -7.203 1.00 82.94 88 PHE A O 1
ATOM 690 N N . VAL A 1 89 ? -8.174 1.334 -9.203 1.00 84.31 89 VAL A N 1
ATOM 691 C CA . VAL A 1 89 ? -7.993 0.069 -9.942 1.00 84.31 89 VAL A CA 1
ATOM 692 C C . VAL A 1 89 ? -6.737 -0.685 -9.479 1.00 84.31 89 VAL A C 1
ATOM 694 O O . VAL A 1 89 ? -6.675 -1.909 -9.579 1.00 84.31 89 VAL A O 1
ATOM 697 N N . TYR A 1 90 ? -5.742 0.031 -8.948 1.00 85.62 90 TYR A N 1
ATOM 698 C CA . TYR A 1 90 ? -4.485 -0.544 -8.468 1.00 85.62 90 TYR A CA 1
ATOM 699 C C . TYR A 1 90 ? -4.501 -0.877 -6.970 1.00 85.62 90 TYR A C 1
ATOM 701 O O . TYR A 1 90 ? -3.565 -1.506 -6.475 1.00 85.62 90 TYR A O 1
ATOM 709 N N . VAL A 1 91 ? -5.537 -0.474 -6.229 1.00 89.12 91 VAL A N 1
ATOM 710 C CA . VAL A 1 91 ? -5.670 -0.770 -4.796 1.00 89.12 91 VAL A CA 1
ATOM 711 C C . VAL A 1 91 ? -6.377 -2.113 -4.630 1.00 89.12 91 VAL A C 1
ATOM 713 O O . VAL A 1 91 ? -7.503 -2.292 -5.081 1.00 89.12 91 VAL A O 1
ATOM 716 N N . ILE A 1 92 ? -5.710 -3.066 -3.981 1.00 90.12 92 ILE A N 1
ATOM 717 C CA . ILE A 1 92 ? -6.208 -4.439 -3.809 1.00 90.12 92 ILE A CA 1
ATOM 718 C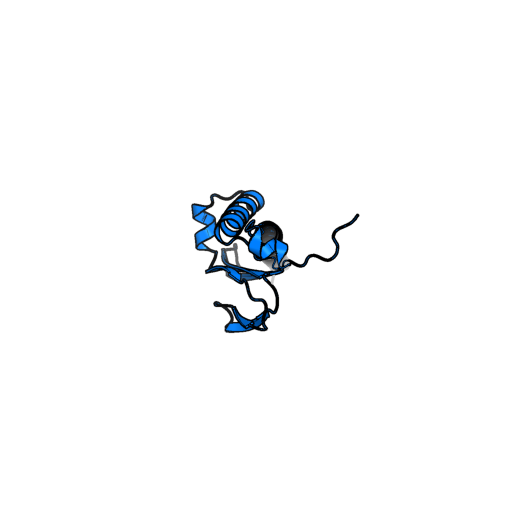 C . ILE A 1 92 ? -6.989 -4.587 -2.507 1.00 90.12 92 ILE A C 1
ATOM 720 O O . ILE A 1 92 ? -8.014 -5.262 -2.472 1.00 90.12 92 ILE A O 1
ATOM 724 N N . ASP A 1 93 ? -6.501 -3.971 -1.435 1.00 90.50 93 ASP A N 1
ATOM 725 C CA . ASP A 1 93 ? -7.148 -3.993 -0.127 1.00 90.50 93 ASP A CA 1
ATOM 726 C C . ASP A 1 93 ? -6.863 -2.679 0.585 1.00 90.50 93 ASP A C 1
ATOM 728 O O . ASP A 1 93 ? -5.749 -2.162 0.520 1.00 90.50 93 ASP A O 1
ATOM 732 N N . TYR A 1 94 ? -7.878 -2.120 1.229 1.00 91.75 94 TYR A N 1
ATOM 733 C CA . TYR A 1 94 ? -7.744 -0.945 2.075 1.00 91.75 94 TYR A CA 1
ATOM 734 C C . TYR A 1 94 ? -8.915 -0.892 3.051 1.00 91.75 94 TYR A C 1
ATOM 736 O O . TYR A 1 94 ? -10.078 -0.880 2.642 1.00 91.75 94 TYR A O 1
ATOM 744 N N . ARG A 1 95 ? -8.625 -0.910 4.353 1.00 90.56 95 ARG A N 1
ATOM 745 C CA . ARG A 1 95 ? -9.659 -0.921 5.397 1.00 90.56 95 ARG A CA 1
ATOM 746 C C . ARG A 1 95 ? -9.098 -0.611 6.775 1.00 90.56 95 ARG A C 1
ATOM 748 O O . ARG A 1 95 ? -7.934 -0.875 7.069 1.00 90.56 95 ARG A O 1
ATOM 755 N N . ALA A 1 96 ? -9.983 -0.142 7.645 1.00 91.06 96 ALA A N 1
ATOM 756 C CA . ALA A 1 96 ? -9.752 -0.138 9.078 1.00 91.06 96 ALA A CA 1
ATOM 757 C C . ALA A 1 96 ? -9.922 -1.557 9.649 1.00 91.06 96 ALA A C 1
ATOM 759 O O . ALA A 1 96 ? -10.932 -2.222 9.414 1.00 91.06 96 ALA A O 1
ATOM 760 N N . VAL A 1 97 ? -8.937 -2.011 10.417 1.00 89.69 97 VAL A N 1
ATOM 761 C CA . VAL A 1 97 ? -8.961 -3.238 11.215 1.00 89.69 97 VAL A CA 1
ATOM 762 C C . VAL A 1 97 ? -9.048 -2.817 12.677 1.00 89.69 97 VAL A C 1
ATOM 764 O O . VAL A 1 97 ? -8.031 -2.611 13.335 1.00 89.69 97 VAL A O 1
ATOM 767 N N . ASN A 1 98 ? -10.272 -2.651 13.176 1.00 87.94 98 ASN A N 1
ATOM 768 C CA . ASN A 1 98 ? -10.543 -2.294 14.569 1.00 87.94 98 ASN A CA 1
ATOM 769 C C . ASN A 1 98 ? -10.508 -3.553 15.437 1.00 87.94 98 ASN A C 1
ATOM 771 O O . ASN A 1 98 ? -11.534 -4.188 15.667 1.00 87.94 98 ASN A O 1
ATOM 775 N N . THR A 1 99 ? -9.312 -3.938 15.876 1.00 84.06 99 THR A N 1
ATOM 776 C CA . THR A 1 99 ? -9.124 -5.033 16.828 1.00 84.06 99 THR A CA 1
ATOM 777 C C . THR A 1 99 ? -8.422 -4.535 18.080 1.00 84.06 99 THR A C 1
ATOM 779 O O . THR A 1 99 ? -7.480 -3.750 17.998 1.00 84.06 99 THR A O 1
ATOM 782 N N . HIS A 1 100 ? -8.871 -5.027 19.232 1.00 80.88 100 HIS A N 1
ATOM 783 C CA . HIS A 1 100 ? -8.250 -4.792 20.544 1.00 80.88 100 HIS A CA 1
ATOM 784 C C . HIS A 1 100 ? -7.613 -6.070 21.107 1.00 80.88 100 HIS A C 1
ATOM 786 O O . HIS A 1 100 ? -7.125 -6.101 22.233 1.00 80.88 100 HIS A O 1
ATOM 792 N N . THR A 1 101 ? -7.646 -7.148 20.323 1.00 82.25 101 THR A N 1
ATOM 793 C CA . THR A 1 101 ? -6.997 -8.428 20.601 1.00 82.25 101 THR A CA 1
ATOM 794 C C . THR A 1 101 ? -6.102 -8.812 19.429 1.00 82.25 101 THR A C 1
ATOM 796 O O . THR A 1 101 ? -6.307 -8.369 18.295 1.00 82.25 101 THR A O 1
ATOM 799 N N . LEU A 1 102 ? -5.094 -9.643 19.699 1.00 83.19 102 LEU A N 1
ATOM 800 C CA . LEU A 1 102 ? -4.153 -10.096 18.680 1.00 83.19 102 LEU A CA 1
ATOM 801 C C . LEU A 1 102 ? -4.899 -10.809 17.541 1.00 83.19 102 LEU A C 1
ATOM 803 O O . LEU A 1 102 ? -5.439 -11.900 17.720 1.00 83.19 102 LEU A O 1
ATOM 807 N N . THR A 1 103 ? -4.908 -10.188 16.368 1.00 84.62 103 THR A N 1
ATOM 808 C CA . THR A 1 103 ? -5.551 -10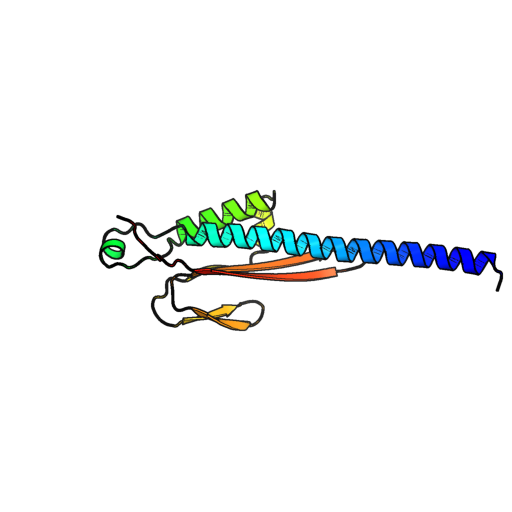.683 15.151 1.00 84.62 103 THR A CA 1
ATOM 809 C C . THR A 1 103 ? -4.535 -10.732 14.025 1.00 84.62 103 THR A C 1
ATOM 811 O O . THR A 1 103 ? -3.728 -9.823 13.851 1.00 84.62 103 THR A O 1
ATOM 814 N N . ASN A 1 104 ? -4.580 -11.791 13.224 1.00 85.94 104 ASN A N 1
ATOM 815 C CA . ASN A 1 104 ? -3.695 -11.925 12.075 1.00 85.94 104 ASN A CA 1
ATOM 816 C C . ASN A 1 104 ? -4.323 -11.269 10.844 1.00 85.94 104 ASN A C 1
ATOM 818 O O . ASN A 1 104 ? -5.369 -11.699 10.358 1.00 85.94 104 ASN A O 1
ATOM 822 N N . TYR A 1 105 ? -3.651 -10.258 10.307 1.00 83.69 105 TYR A N 1
ATOM 823 C CA . TYR A 1 105 ? -3.911 -9.739 8.974 1.00 83.69 105 TYR A CA 1
ATOM 824 C C . TYR A 1 105 ? -3.098 -10.527 7.952 1.00 83.69 105 TYR A C 1
ATOM 826 O O . TYR A 1 105 ? -1.888 -10.661 8.099 1.00 83.69 105 TYR A O 1
ATOM 834 N N . THR A 1 106 ? -3.747 -11.028 6.903 1.00 84.69 106 THR A N 1
ATOM 835 C CA . THR A 1 106 ? -3.069 -11.700 5.787 1.00 84.69 106 THR A CA 1
ATOM 836 C C . THR A 1 106 ? -3.070 -10.767 4.587 1.00 84.69 106 THR A C 1
ATOM 838 O O . THR A 1 106 ? -4.144 -10.374 4.132 1.00 84.69 106 THR A O 1
ATOM 841 N N . ASN A 1 107 ? -1.889 -10.417 4.072 1.00 81.31 107 ASN A N 1
ATOM 842 C CA . ASN A 1 107 ? -1.777 -9.640 2.841 1.00 81.31 107 ASN A CA 1
ATOM 843 C C . ASN A 1 107 ? -2.367 -10.477 1.680 1.00 81.31 107 ASN A C 1
ATOM 845 O O . ASN A 1 107 ? -1.894 -11.592 1.441 1.00 81.31 107 ASN A O 1
ATOM 849 N N . PRO A 1 108 ? -3.377 -9.966 0.950 1.00 85.31 108 PRO A N 1
ATOM 850 C CA . PRO A 1 108 ? -4.088 -10.715 -0.090 1.00 85.31 108 PRO A CA 1
ATOM 851 C C . PRO A 1 108 ? -3.238 -11.032 -1.329 1.00 85.31 108 PRO A C 1
ATOM 853 O O . PRO A 1 108 ? -3.643 -11.851 -2.149 1.00 85.31 108 PRO A O 1
ATOM 856 N N . VAL A 1 109 ? -2.080 -10.388 -1.485 1.00 83.44 109 VAL A N 1
ATOM 857 C CA . VAL A 1 109 ? -1.191 -10.552 -2.641 1.00 83.44 109 VAL A CA 1
ATOM 858 C C . VAL A 1 109 ? -0.053 -11.518 -2.332 1.00 83.44 109 VAL A C 1
ATOM 860 O O . VAL A 1 109 ? 0.189 -12.446 -3.100 1.00 83.44 109 VAL A O 1
ATOM 863 N N . THR A 1 110 ? 0.636 -11.320 -1.206 1.00 80.44 110 THR A N 1
ATOM 864 C CA . THR A 1 110 ? 1.799 -12.141 -0.818 1.00 80.44 110 THR A CA 1
ATOM 865 C C . THR A 1 110 ? 1.436 -13.355 0.030 1.00 80.44 110 THR A C 1
ATOM 867 O O . THR A 1 110 ? 2.247 -14.269 0.159 1.00 80.44 110 THR A O 1
ATOM 870 N N . GLY A 1 111 ? 0.256 -13.363 0.658 1.00 83.19 111 GLY A N 1
ATOM 871 C CA . GLY A 1 111 ? -0.108 -14.348 1.679 1.00 83.19 111 GLY A CA 1
ATOM 872 C C . GLY A 1 111 ? 0.647 -14.173 3.003 1.00 83.19 111 GLY A C 1
ATOM 873 O O . GLY A 1 111 ? 0.472 -14.978 3.914 1.00 83.19 111 GLY A O 1
ATOM 874 N N . ALA A 1 112 ? 1.482 -13.134 3.136 1.00 81.62 112 ALA A N 1
ATOM 875 C CA . ALA A 1 112 ? 2.224 -12.870 4.359 1.00 81.62 112 ALA A CA 1
ATOM 876 C C . ALA A 1 112 ? 1.277 -12.432 5.483 1.00 81.62 112 ALA A C 1
ATOM 878 O O . ALA A 1 112 ? 0.440 -11.544 5.302 1.00 81.62 112 ALA A O 1
ATOM 879 N N . THR A 1 113 ? 1.435 -13.031 6.660 1.00 83.56 113 THR A N 1
ATOM 880 C CA . THR A 1 113 ? 0.625 -12.723 7.840 1.00 83.56 113 THR A CA 1
ATOM 881 C C . THR A 1 113 ? 1.348 -11.752 8.767 1.00 83.56 113 THR A C 1
ATOM 883 O O . THR A 1 113 ? 2.506 -11.979 9.119 1.00 83.56 113 THR A O 1
ATOM 886 N N . LYS A 1 114 ? 0.659 -10.699 9.206 1.00 83.50 114 LYS A N 1
ATOM 887 C CA . LYS A 1 114 ? 1.115 -9.738 10.216 1.00 83.50 114 LYS A CA 1
ATOM 888 C C . LYS A 1 114 ? 0.163 -9.778 11.404 1.00 83.50 114 LYS A C 1
ATOM 890 O O . LYS A 1 114 ? -1.051 -9.776 11.215 1.00 83.50 114 LYS A O 1
ATOM 895 N N . ALA A 1 115 ? 0.705 -9.810 12.613 1.00 85.00 115 ALA A N 1
ATOM 896 C CA . ALA A 1 115 ? -0.103 -9.720 13.819 1.00 85.00 115 ALA A CA 1
ATOM 897 C C . ALA A 1 115 ? -0.438 -8.248 14.107 1.00 85.00 115 ALA A C 1
ATOM 899 O O . ALA A 1 115 ? 0.446 -7.394 14.064 1.00 85.00 115 ALA A O 1
ATOM 900 N N . ILE A 1 116 ? -1.712 -7.970 14.364 1.00 84.69 116 ILE A N 1
ATOM 901 C CA . ILE A 1 116 ? -2.262 -6.655 14.691 1.00 84.69 116 ILE A CA 1
ATOM 902 C C . ILE A 1 116 ? -2.980 -6.782 16.030 1.00 84.69 116 ILE A C 1
ATOM 904 O O . ILE A 1 116 ? -3.879 -7.603 16.180 1.00 84.69 116 ILE A O 1
ATOM 908 N N . ASP A 1 117 ? -2.600 -5.969 16.999 1.00 84.81 117 ASP A N 1
ATOM 909 C CA . ASP A 1 117 ? -3.144 -5.945 18.358 1.00 84.81 117 ASP A CA 1
ATOM 910 C C . ASP A 1 117 ? -3.792 -4.598 18.718 1.00 84.81 117 ASP A C 1
ATOM 912 O O . ASP A 1 117 ? -4.227 -4.404 19.854 1.00 84.81 117 ASP A O 1
ATOM 916 N N . HIS A 1 118 ? -3.863 -3.668 17.762 1.00 87.44 118 HIS A N 1
ATOM 917 C CA . HIS A 1 118 ? -4.464 -2.343 17.919 1.00 87.44 118 HIS A CA 1
ATOM 918 C C . HIS A 1 118 ? -5.244 -1.948 16.656 1.00 87.44 118 HIS A C 1
ATOM 920 O O . HIS A 1 118 ? -4.905 -2.420 15.562 1.00 87.44 118 HIS A O 1
ATOM 926 N N . PRO A 1 119 ? -6.207 -1.013 16.749 1.00 87.94 119 PRO A N 1
ATOM 927 C CA . PRO A 1 119 ? -6.873 -0.454 15.581 1.00 87.94 119 PRO A CA 1
ATOM 928 C C . PRO A 1 119 ? -5.868 0.076 14.550 1.00 87.94 119 PRO A C 1
ATOM 930 O O . PRO A 1 119 ? -5.024 0.925 14.839 1.00 87.94 119 PRO A O 1
ATOM 933 N N . THR A 1 120 ? -5.910 -0.498 13.349 1.00 89.75 120 THR A N 1
ATOM 934 C CA . THR A 1 120 ? -4.893 -0.295 12.310 1.00 89.75 120 THR A CA 1
ATOM 935 C C . THR A 1 120 ? -5.559 -0.143 10.955 1.00 89.75 120 THR A C 1
ATOM 937 O O . THR A 1 120 ? -6.405 -0.951 10.585 1.00 89.75 120 THR A O 1
ATOM 940 N N . PHE A 1 121 ? -5.174 0.870 10.186 1.00 92.06 121 PHE A N 1
ATOM 941 C CA . PHE A 1 121 ? -5.546 0.974 8.784 1.00 92.06 121 PHE A CA 1
ATOM 942 C C . PHE A 1 121 ? -4.515 0.231 7.938 1.00 92.06 121 PHE A C 1
ATOM 944 O O . PHE A 1 121 ? -3.311 0.490 8.026 1.00 92.06 121 PHE A O 1
ATOM 951 N N . VAL A 1 122 ? -4.994 -0.697 7.119 1.00 92.44 122 VAL A N 1
ATOM 952 C CA . VAL A 1 122 ? -4.174 -1.462 6.179 1.00 92.44 122 VAL A CA 1
ATOM 953 C C . VAL A 1 122 ? -4.457 -0.970 4.770 1.00 92.44 122 VAL A C 1
ATOM 955 O O . VAL A 1 122 ? -5.607 -0.666 4.456 1.00 92.44 122 VAL A O 1
ATOM 958 N N . ALA A 1 123 ? -3.430 -0.891 3.929 1.00 92.00 123 ALA A N 1
ATOM 959 C CA . ALA A 1 123 ? -3.584 -0.645 2.502 1.00 92.00 123 ALA A CA 1
ATOM 960 C C . ALA A 1 123 ? -2.546 -1.426 1.693 1.00 92.00 123 ALA A C 1
ATOM 962 O O . ALA A 1 123 ? -1.366 -1.467 2.044 1.00 92.00 123 ALA A O 1
ATOM 963 N N . VAL A 1 124 ? -2.986 -2.020 0.589 1.00 91.44 124 VAL A N 1
ATOM 964 C CA . VAL A 1 124 ? -2.162 -2.791 -0.341 1.00 91.44 124 VAL A CA 1
ATOM 965 C C . VAL A 1 124 ? -2.463 -2.325 -1.755 1.00 91.44 124 VAL A C 1
ATOM 967 O O . VAL A 1 124 ? -3.610 -2.348 -2.204 1.00 91.44 124 VAL A O 1
ATOM 970 N N . MET A 1 125 ? -1.418 -1.916 -2.465 1.00 90.12 125 MET A N 1
ATOM 971 C CA . MET A 1 125 ? -1.493 -1.469 -3.848 1.00 90.12 125 MET A CA 1
ATOM 972 C C . MET A 1 125 ? -0.569 -2.308 -4.727 1.00 90.12 125 MET A C 1
ATOM 974 O O . MET A 1 125 ? 0.553 -2.640 -4.341 1.00 90.12 125 MET A O 1
ATOM 978 N N . LYS A 1 126 ? -1.033 -2.622 -5.936 1.00 88.81 126 LYS A N 1
ATOM 979 C CA . LYS A 1 126 ? -0.265 -3.327 -6.956 1.00 88.81 126 LYS A CA 1
ATOM 980 C C . LYS A 1 126 ? -0.425 -2.635 -8.296 1.00 88.81 126 LYS A C 1
ATOM 982 O O . LYS A 1 126 ? -1.532 -2.493 -8.805 1.00 88.81 126 LYS A O 1
ATOM 987 N N . PHE A 1 127 ? 0.691 -2.271 -8.904 1.00 85.31 127 PHE A N 1
ATOM 988 C CA . PHE A 1 127 ? 0.708 -1.624 -10.208 1.00 85.31 127 PHE A CA 1
ATOM 989 C C . PHE A 1 127 ? 1.795 -2.217 -11.095 1.00 85.31 127 PHE A C 1
ATOM 991 O O . PHE A 1 127 ? 2.761 -2.823 -10.630 1.00 85.31 127 PHE A O 1
ATOM 998 N N . ASN A 1 128 ? 1.620 -2.052 -12.402 1.00 82.69 128 ASN A N 1
ATOM 999 C CA . ASN A 1 128 ? 2.589 -2.489 -13.395 1.00 82.69 128 ASN A CA 1
ATOM 1000 C C . ASN A 1 128 ? 3.317 -1.260 -13.938 1.00 82.69 128 ASN A C 1
ATOM 1002 O O . ASN A 1 128 ? 2.717 -0.437 -14.626 1.00 82.69 128 ASN A O 1
ATOM 1006 N N . TYR A 1 129 ? 4.611 -1.150 -13.651 1.00 80.81 129 TYR A N 1
ATOM 1007 C CA . TYR A 1 129 ? 5.480 -0.189 -14.313 1.00 80.81 129 TYR A CA 1
ATOM 1008 C C . TYR A 1 129 ? 5.894 -0.742 -15.679 1.00 80.81 129 TYR A C 1
ATOM 1010 O O . TYR A 1 129 ? 6.459 -1.838 -15.773 1.00 80.81 129 TYR A O 1
ATOM 1018 N N . LYS A 1 130 ? 5.600 0.024 -16.733 1.00 82.62 130 LYS A N 1
ATOM 1019 C CA . LYS A 1 130 ? 5.957 -0.290 -18.118 1.00 82.62 130 LYS A CA 1
ATOM 1020 C C . LYS A 1 130 ? 7.003 0.709 -18.605 1.00 82.62 130 LYS A C 1
ATOM 1022 O O . LYS A 1 130 ? 6.673 1.809 -19.043 1.00 82.62 130 LYS A O 1
ATOM 1027 N N . GLY A 1 131 ? 8.259 0.318 -18.471 1.00 76.94 131 GLY A N 1
ATOM 1028 C CA . GLY A 1 131 ? 9.419 1.051 -18.944 1.00 76.94 131 GLY A CA 1
ATOM 1029 C C . GLY A 1 131 ? 9.705 0.831 -20.427 1.00 76.94 131 GLY A C 1
ATOM 1030 O O . GLY A 1 131 ? 8.983 0.127 -21.136 1.00 76.94 131 GLY A O 1
ATOM 1031 N N . ILE A 1 132 ? 10.794 1.437 -20.900 1.00 78.75 132 ILE A N 1
ATOM 1032 C CA . ILE A 1 132 ? 11.265 1.279 -22.289 1.00 78.75 132 ILE A CA 1
ATOM 1033 C C . ILE A 1 132 ? 11.829 -0.133 -22.501 1.00 78.75 132 ILE A C 1
ATOM 1035 O O . ILE A 1 132 ? 11.626 -0.732 -23.555 1.00 78.75 132 ILE A O 1
ATOM 1039 N N . PHE A 1 133 ? 12.515 -0.670 -21.489 1.00 76.44 133 PHE A N 1
ATOM 1040 C CA . PHE A 1 133 ? 13.141 -1.994 -21.522 1.00 76.44 133 PHE A CA 1
ATOM 1041 C C . PHE A 1 133 ? 12.647 -2.913 -20.404 1.00 76.44 133 PHE A C 1
ATOM 1043 O O . PHE A 1 133 ? 12.770 -4.132 -20.515 1.00 76.44 133 PHE A O 1
ATOM 1050 N N . THR A 1 134 ? 12.107 -2.351 -19.323 1.00 75.62 134 THR A N 1
ATOM 1051 C CA . THR A 1 134 ? 11.716 -3.101 -18.130 1.00 75.62 134 THR A CA 1
ATOM 1052 C C . THR A 1 134 ? 10.208 -3.084 -17.928 1.00 75.62 134 THR A C 1
ATOM 1054 O O . THR A 1 134 ? 9.579 -2.034 -17.915 1.00 75.62 134 THR A O 1
ATOM 1057 N N . ASN A 1 135 ? 9.623 -4.261 -17.719 1.00 82.31 135 ASN A N 1
ATOM 1058 C CA . ASN A 1 135 ? 8.260 -4.391 -17.217 1.00 82.31 135 ASN A CA 1
ATOM 1059 C C . ASN A 1 135 ? 8.351 -4.979 -15.819 1.00 82.31 135 ASN A C 1
ATOM 1061 O O . ASN A 1 135 ? 8.871 -6.082 -15.649 1.00 82.31 135 ASN A O 1
ATOM 1065 N N . GLN A 1 136 ? 7.888 -4.236 -14.823 1.00 78.94 136 GLN A N 1
ATOM 1066 C CA . GLN A 1 136 ? 7.976 -4.647 -13.428 1.00 78.94 136 GLN A CA 1
ATOM 1067 C C . GLN A 1 136 ? 6.616 -4.507 -12.769 1.00 78.94 136 GLN A C 1
ATOM 1069 O O . GLN A 1 136 ? 5.978 -3.460 -12.840 1.00 78.94 136 GLN A O 1
ATOM 1074 N N . GLN A 1 137 ? 6.182 -5.572 -12.107 1.00 81.81 137 GLN A N 1
ATOM 1075 C CA . GLN A 1 137 ? 5.048 -5.501 -11.208 1.00 81.81 137 GLN A CA 1
ATOM 1076 C C . GLN A 1 137 ? 5.557 -5.065 -9.837 1.00 81.81 137 GLN A C 1
ATOM 1078 O O . GLN A 1 137 ? 6.434 -5.709 -9.262 1.00 81.81 137 GLN A O 1
ATOM 1083 N N . ILE A 1 138 ? 5.033 -3.951 -9.342 1.00 81.12 138 ILE A N 1
ATOM 1084 C CA . ILE A 1 138 ? 5.422 -3.369 -8.065 1.00 81.12 138 ILE A CA 1
ATOM 1085 C C . ILE A 1 138 ? 4.238 -3.511 -7.116 1.00 81.12 138 ILE A C 1
ATOM 1087 O O . ILE A 1 138 ? 3.118 -3.101 -7.419 1.00 81.12 138 ILE A O 1
ATOM 1091 N N . GLU A 1 139 ? 4.510 -4.121 -5.970 1.00 84.50 139 GLU A N 1
ATOM 1092 C CA . GLU A 1 139 ? 3.594 -4.216 -4.843 1.00 84.50 139 GLU A CA 1
ATOM 1093 C C . GLU A 1 139 ? 4.108 -3.323 -3.720 1.00 84.50 139 GLU A C 1
ATOM 1095 O O . GLU A 1 139 ? 5.314 -3.282 -3.442 1.00 84.50 139 GLU A O 1
ATOM 1100 N N . ILE A 1 140 ? 3.187 -2.597 -3.096 1.00 84.81 140 ILE A N 1
ATOM 1101 C CA . ILE A 1 140 ? 3.459 -1.771 -1.930 1.00 84.81 140 ILE A CA 1
ATOM 1102 C C . ILE A 1 140 ? 2.344 -2.014 -0.920 1.00 84.81 140 ILE A C 1
ATOM 1104 O O . ILE A 1 140 ? 1.169 -1.783 -1.208 1.00 84.81 140 ILE A O 1
ATOM 1108 N N . ASP A 1 141 ? 2.725 -2.466 0.268 1.00 85.56 141 ASP A N 1
ATOM 1109 C CA . ASP A 1 141 ? 1.848 -2.627 1.415 1.00 85.56 141 ASP A CA 1
ATOM 1110 C C . ASP A 1 141 ? 2.225 -1.633 2.518 1.00 85.56 141 ASP A C 1
ATOM 1112 O O . ASP A 1 141 ? 3.401 -1.382 2.788 1.00 85.56 141 ASP A O 1
ATOM 1116 N N . ASN A 1 142 ? 1.220 -1.047 3.169 1.00 85.50 142 ASN A N 1
ATOM 1117 C CA . ASN A 1 142 ? 1.431 -0.188 4.326 1.00 85.50 142 ASN A CA 1
ATOM 1118 C C . ASN A 1 142 ? 0.382 -0.449 5.414 1.00 85.50 142 ASN A C 1
ATOM 1120 O O . ASN A 1 142 ? -0.783 -0.736 5.132 1.00 85.50 142 ASN A O 1
ATOM 1124 N N . LEU A 1 143 ? 0.829 -0.393 6.667 1.00 84.06 143 LEU A N 1
ATOM 1125 C CA . LEU A 1 143 ? 0.008 -0.551 7.858 1.00 84.06 143 LEU A CA 1
ATOM 1126 C C . LEU A 1 143 ? 0.325 0.604 8.799 1.00 84.06 143 LEU A C 1
ATOM 1128 O O . LEU A 1 143 ? 1.482 0.824 9.154 1.00 84.06 143 LEU A O 1
ATOM 1132 N N . SER A 1 144 ? -0.710 1.309 9.234 1.00 83.44 144 SER A N 1
ATOM 1133 C CA . SER A 1 144 ? -0.587 2.380 10.215 1.00 83.44 144 SER A CA 1
ATOM 1134 C C . SER A 1 144 ? -1.566 2.112 11.352 1.00 83.44 144 SER A C 1
ATOM 1136 O O . SER A 1 144 ? -2.717 1.766 11.101 1.00 83.44 144 SER A O 1
ATOM 1138 N N . GLY A 1 145 ? -1.112 2.232 12.599 1.00 75.38 145 GLY A N 1
ATOM 1139 C CA . GLY A 1 145 ? -1.935 2.031 13.795 1.00 75.38 145 GLY A CA 1
ATOM 1140 C C . GLY A 1 145 ? -2.313 3.352 14.455 1.00 75.38 145 GLY A C 1
ATOM 1141 O O . GLY A 1 145 ? -1.523 4.299 14.437 1.00 75.38 145 GLY A O 1
ATOM 1142 N N . THR A 1 146 ? -3.483 3.414 15.085 1.00 63.91 146 THR A N 1
ATOM 1143 C CA . THR A 1 146 ? -3.809 4.485 16.032 1.00 63.91 146 THR A CA 1
ATOM 1144 C C . THR A 1 146 ? -3.318 4.113 17.423 1.00 63.91 146 THR A C 1
ATOM 1146 O O . THR A 1 146 ? -3.722 3.108 18.002 1.00 63.91 146 THR A O 1
ATOM 1149 N N . ARG A 1 147 ? -2.444 4.944 18.001 1.00 62.06 147 ARG A N 1
ATOM 1150 C CA . ARG A 1 147 ? -2.070 4.828 19.413 1.00 62.06 147 ARG A CA 1
ATOM 1151 C C . ARG A 1 147 ? -2.002 6.204 20.051 1.00 62.06 147 ARG A C 1
ATOM 1153 O O . ARG A 1 147 ? -1.191 7.041 19.661 1.00 62.06 147 ARG A O 1
ATOM 1160 N N . LEU A 1 148 ? -2.847 6.424 21.051 1.00 47.28 148 LEU A N 1
ATOM 1161 C CA . LEU A 1 148 ? -2.796 7.615 21.886 1.00 47.28 148 LEU A CA 1
ATOM 1162 C C . LEU A 1 148 ? -1.655 7.437 22.901 1.00 47.28 148 LEU A C 1
ATOM 1164 O O . LEU A 1 148 ? -1.686 6.509 23.706 1.00 47.28 148 LEU A O 1
ATOM 1168 N N . VAL A 1 149 ? -0.615 8.271 22.837 1.00 50.72 149 VAL A N 1
ATOM 1169 C CA . VAL A 1 149 ? 0.546 8.169 23.750 1.00 50.72 149 VAL A CA 1
ATOM 1170 C C . VAL A 1 149 ? 0.395 9.092 24.966 1.00 50.72 149 VAL A C 1
ATOM 1172 O O . VAL A 1 149 ? 0.946 8.801 26.023 1.00 50.72 149 VAL A O 1
ATOM 1175 N N . SER A 1 150 ? -0.361 10.187 24.849 1.00 36.50 150 SER A N 1
ATOM 1176 C CA . SER A 1 150 ? -0.609 11.141 25.935 1.00 36.50 150 SER A CA 1
ATOM 1177 C C . SER A 1 150 ? -1.793 12.053 25.590 1.00 36.50 150 SER A C 1
ATOM 1179 O O . SER A 1 150 ? -1.944 12.453 24.435 1.00 36.50 150 SER A O 1
ATOM 1181 N N . ILE A 1 151 ? -2.603 12.390 26.597 1.00 44.78 151 ILE A N 1
ATOM 1182 C CA . ILE A 1 151 ? -3.481 13.565 26.598 1.00 44.78 151 ILE A CA 1
ATOM 1183 C C . ILE A 1 151 ? -2.819 14.534 27.576 1.00 44.78 151 ILE A C 1
ATOM 1185 O O . ILE A 1 151 ? -2.745 14.245 28.770 1.00 44.78 151 ILE A O 1
ATOM 1189 N N . GLY A 1 152 ? -2.251 15.624 27.064 1.00 44.03 152 GLY A N 1
ATOM 1190 C CA . GLY A 1 152 ? -1.675 16.667 27.909 1.00 44.03 152 GLY A CA 1
ATOM 1191 C C . GLY A 1 152 ? -2.762 17.362 28.730 1.00 44.03 152 GLY A C 1
ATOM 1192 O O . GLY A 1 152 ? -3.855 17.595 28.213 1.00 44.03 152 GLY A O 1
ATOM 1193 N N . ASN A 1 153 ? -2.440 17.673 29.989 1.00 40.78 153 ASN A N 1
ATOM 1194 C CA . ASN A 1 153 ? -3.125 18.722 30.749 1.00 40.78 153 ASN A CA 1
ATOM 1195 C C . ASN A 1 153 ? -2.855 20.091 30.119 1.00 40.78 153 ASN A C 1
ATOM 1197 O O . ASN A 1 153 ? -1.700 20.297 29.673 1.00 40.78 153 ASN A O 1
#

Secondary structure (DSSP, 8-state):
--HHHHHHHHHHHHHHHHHHHHHHHHHHHHHHHHHHHHHHHHHHHHT-B---HHHHHTT---B-HHHHHHHHHHHHHHHTT--HHHHGGGEEEEEEE--SS-EEEE-TTT--EEEE-S-EEEEEEEEEEE-SS-EEEEEEEEEEE--------

Foldseek 3Di:
DDPVVVVVVVVVVVVVVVQVVVQVVVVVVVLVLLQVLQVVLQVQLQVQWDPPPVCVVVVHTAGDFVSSVVSSLVSSCVSVVHDSVVQCVFKDDWTWDAAQDWDWDQDPPPRDTDTDNATKIKTKGWDWDDTPPDTDIDIHIDIDGDDDPDDDD

Sequence (153 aa):
MDTSLKTIMWVIIFIVFSALVYDVKKASMYKEEVKNALDIATKAATLQVDKDPNKIAQGIFEIDPVASKTAFETYLSENLSSAKSDLFVYVIDYRAVNTHTLTNYTNPVTGATKAIDHPTFVAVMKFNYKGIFTNQQIEIDNLSGTRLVSIGN